Protein AF-A0A8H4IJQ7-F1 (afdb_monomer)

Radius of gyration: 18.5 Å; Cα contacts (8 Å, |Δi|>4): 65; chains: 1; bounding box: 71×41×28 Å

Structure (mmCIF, N/CA/C/O backbone):
data_AF-A0A8H4IJQ7-F1
#
_entry.id   AF-A0A8H4IJQ7-F1
#
loop_
_atom_site.group_PDB
_atom_site.id
_atom_site.type_symbol
_atom_site.label_atom_id
_atom_site.label_alt_id
_atom_site.label_comp_id
_atom_site.label_asym_id
_atom_site.label_entity_id
_atom_site.label_seq_id
_atom_site.pdbx_PDB_ins_code
_atom_site.Cartn_x
_atom_site.Cartn_y
_atom_site.Cartn_z
_atom_site.occupancy
_atom_site.B_iso_or_equiv
_atom_site.auth_seq_id
_atom_site.auth_comp_id
_atom_site.auth_asym_id
_atom_site.auth_atom_id
_atom_site.pdbx_PDB_model_num
ATOM 1 N N . MET A 1 1 ? 47.950 24.550 -6.251 1.00 40.09 1 MET A N 1
ATOM 2 C CA . MET A 1 1 ? 46.496 24.765 -6.419 1.00 40.09 1 MET A CA 1
ATOM 3 C C . MET A 1 1 ? 45.992 23.869 -7.537 1.00 40.09 1 MET A C 1
ATOM 5 O O . MET A 1 1 ? 46.474 24.019 -8.652 1.00 40.09 1 MET A O 1
ATOM 9 N N . LYS A 1 2 ? 45.068 22.945 -7.253 1.00 33.53 2 LYS A N 1
ATOM 10 C CA . LYS A 1 2 ? 44.138 22.393 -8.252 1.00 33.53 2 LYS A CA 1
ATOM 11 C C . LYS A 1 2 ? 43.040 21.613 -7.524 1.00 33.53 2 LYS A C 1
ATOM 13 O O . LYS A 1 2 ? 43.204 20.448 -7.190 1.00 33.53 2 LYS A O 1
ATOM 18 N N . THR A 1 3 ? 41.959 22.304 -7.191 1.00 42.53 3 THR A N 1
ATOM 19 C CA . THR A 1 3 ? 40.723 21.704 -6.685 1.00 42.53 3 THR A CA 1
ATOM 20 C C . THR A 1 3 ? 39.937 21.186 -7.885 1.00 42.53 3 THR A C 1
ATOM 22 O O . THR A 1 3 ? 39.423 21.981 -8.670 1.00 42.53 3 THR A O 1
ATOM 25 N N . SER A 1 4 ? 39.889 19.867 -8.070 1.00 45.16 4 SER A N 1
ATOM 26 C CA . SER A 1 4 ? 39.003 19.246 -9.059 1.00 45.16 4 SER A CA 1
ATOM 27 C C . SER A 1 4 ? 37.570 19.310 -8.543 1.00 45.16 4 SER A C 1
ATOM 29 O O . SER A 1 4 ? 37.250 18.703 -7.524 1.00 45.16 4 SER A O 1
ATOM 31 N N . ALA A 1 5 ? 36.719 20.069 -9.228 1.00 49.44 5 ALA A N 1
ATOM 32 C CA . ALA A 1 5 ? 35.291 20.122 -8.953 1.00 49.44 5 ALA A CA 1
ATOM 33 C C . ALA A 1 5 ? 34.619 18.842 -9.473 1.00 49.44 5 ALA A C 1
ATOM 35 O O . ALA A 1 5 ? 34.687 18.543 -10.664 1.00 49.44 5 ALA A O 1
ATOM 36 N N . VAL A 1 6 ? 33.982 18.086 -8.579 1.00 48.56 6 VAL A N 1
ATOM 37 C CA . VAL A 1 6 ? 33.111 16.962 -8.939 1.00 48.56 6 VAL A CA 1
ATOM 38 C C . VAL A 1 6 ? 31.712 17.531 -9.164 1.00 48.56 6 VAL A C 1
ATOM 40 O O . VAL A 1 6 ? 31.070 17.991 -8.224 1.00 48.56 6 VAL A O 1
ATOM 43 N N . ILE A 1 7 ? 31.260 17.550 -10.418 1.00 53.25 7 ILE A N 1
ATOM 44 C CA . ILE A 1 7 ? 29.883 17.900 -10.782 1.00 53.25 7 ILE A CA 1
ATOM 45 C C . ILE A 1 7 ? 29.061 16.611 -10.721 1.00 53.25 7 ILE A C 1
ATOM 47 O O . ILE A 1 7 ? 29.155 15.765 -11.609 1.00 53.25 7 ILE A O 1
ATOM 51 N N . THR A 1 8 ? 28.269 16.452 -9.663 1.00 50.16 8 THR A N 1
ATOM 52 C CA . THR A 1 8 ? 27.256 15.395 -9.569 1.00 50.16 8 THR A CA 1
ATOM 53 C C . THR A 1 8 ? 26.037 15.822 -10.380 1.00 50.16 8 THR A C 1
ATOM 55 O O . THR A 1 8 ? 25.286 16.705 -9.970 1.00 50.16 8 THR A O 1
ATOM 58 N N . VAL A 1 9 ? 25.845 15.209 -11.547 1.00 51.19 9 VAL A N 1
ATOM 59 C CA . VAL A 1 9 ? 24.607 15.325 -12.327 1.00 51.19 9 VAL A CA 1
ATOM 60 C C . VAL A 1 9 ? 23.528 14.511 -11.613 1.00 51.19 9 VAL A C 1
ATOM 62 O O . VAL A 1 9 ? 23.578 13.283 -11.605 1.00 51.19 9 VAL A O 1
ATOM 65 N N . ILE A 1 10 ? 22.555 15.188 -11.004 1.00 59.44 10 ILE A N 1
ATOM 66 C CA . ILE A 1 10 ? 21.309 14.556 -10.559 1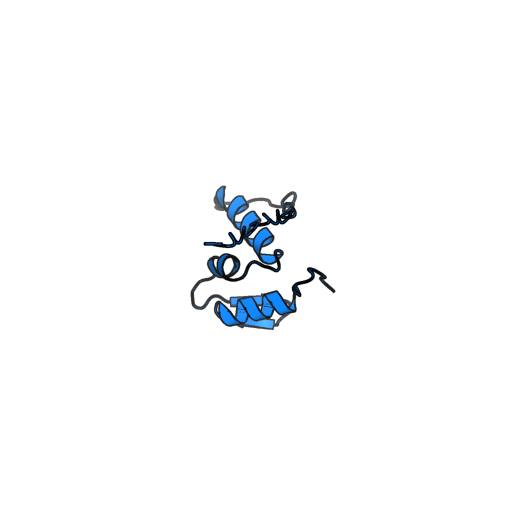.00 59.44 10 ILE A CA 1
ATOM 67 C C . ILE A 1 10 ? 20.46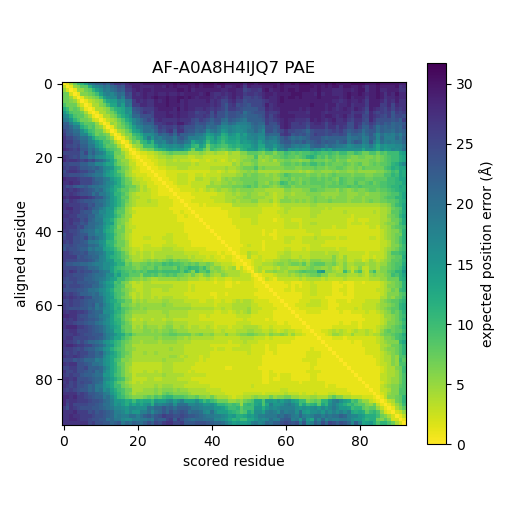6 14.339 -11.818 1.00 59.44 10 ILE A C 1
ATOM 69 O O . ILE A 1 10 ? 19.831 15.260 -12.326 1.00 59.44 10 ILE A O 1
ATOM 73 N N . GLY A 1 11 ? 20.526 13.126 -12.368 1.00 50.03 11 GLY A N 1
ATOM 74 C CA . GLY A 1 11 ? 19.618 12.689 -13.420 1.00 50.03 11 GLY A CA 1
ATOM 75 C C . GLY A 1 11 ? 18.218 12.540 -12.837 1.00 50.03 11 GLY A C 1
ATOM 76 O O . GLY A 1 11 ? 17.975 11.639 -12.038 1.00 50.03 11 GLY A O 1
ATOM 77 N N . LEU A 1 12 ? 17.308 13.438 -13.210 1.00 48.34 12 LEU A N 1
ATOM 78 C CA . LEU A 1 12 ? 15.892 13.321 -12.884 1.00 48.34 12 LEU A CA 1
ATOM 79 C C . LEU A 1 12 ? 15.312 12.171 -13.720 1.00 48.34 12 LEU A C 1
ATOM 81 O O . LEU A 1 12 ? 14.922 12.362 -14.872 1.00 48.34 12 LEU A O 1
ATOM 85 N N . CYS A 1 13 ? 15.312 10.959 -13.166 1.00 51.38 13 CYS A N 1
ATOM 86 C CA . CYS A 1 13 ? 14.578 9.836 -13.733 1.00 51.38 13 CYS A CA 1
ATOM 87 C C . CYS A 1 13 ? 13.084 10.150 -13.613 1.00 51.38 13 CYS A C 1
ATOM 89 O O . CYS A 1 13 ? 12.487 9.955 -12.558 1.00 51.38 13 CYS A O 1
ATOM 91 N N . ALA A 1 14 ? 12.491 10.682 -14.679 1.00 45.94 14 ALA A N 1
ATOM 92 C CA . ALA A 1 14 ? 11.047 10.796 -14.797 1.00 45.94 14 ALA A CA 1
ATOM 93 C C . ALA A 1 14 ? 10.475 9.380 -14.949 1.00 45.94 14 ALA A C 1
ATOM 95 O O . ALA A 1 14 ? 10.453 8.823 -16.046 1.00 45.94 14 ALA A O 1
ATOM 96 N N . SER A 1 15 ? 10.068 8.769 -13.838 1.00 54.62 15 SER A N 1
ATOM 97 C CA . SER A 1 15 ? 9.244 7.568 -13.864 1.00 54.62 15 SER A CA 1
ATOM 98 C C . SER A 1 15 ? 7.909 7.929 -14.514 1.00 54.62 15 SER A C 1
ATOM 100 O O . SER A 1 15 ? 7.166 8.791 -14.044 1.00 54.62 15 SER A O 1
ATOM 102 N N . THR A 1 16 ? 7.611 7.305 -15.651 1.00 51.75 16 THR A N 1
ATOM 103 C CA . THR A 1 16 ? 6.288 7.385 -16.267 1.00 51.75 16 THR A CA 1
ATOM 104 C C . THR A 1 16 ? 5.327 6.583 -15.399 1.00 51.75 16 THR A C 1
ATOM 106 O O . THR A 1 16 ? 5.204 5.373 -15.580 1.00 51.75 16 THR A O 1
ATOM 109 N N . VAL A 1 17 ? 4.670 7.234 -14.437 1.00 57.19 17 VAL A N 1
ATOM 110 C CA . VAL A 1 17 ? 3.548 6.621 -13.716 1.00 57.19 17 VAL A CA 1
ATOM 111 C C . VAL A 1 17 ? 2.476 6.291 -14.751 1.00 57.19 17 VAL A C 1
ATOM 113 O O . VAL A 1 17 ? 1.930 7.187 -15.400 1.00 57.19 17 VAL A O 1
ATOM 116 N N . ALA A 1 18 ? 2.209 5.001 -14.952 1.00 60.12 18 ALA A N 1
ATOM 117 C CA . ALA A 1 18 ? 1.080 4.569 -15.759 1.00 60.12 18 ALA A CA 1
ATOM 118 C C . ALA A 1 18 ? -0.203 5.118 -15.116 1.00 60.12 18 ALA A C 1
ATOM 120 O O . ALA A 1 18 ? -0.433 4.950 -13.919 1.00 60.12 18 ALA A O 1
ATOM 121 N N . ALA A 1 19 ? -1.021 5.828 -15.893 1.00 66.62 19 ALA A N 1
ATOM 122 C CA . ALA A 1 19 ? -2.273 6.365 -15.382 1.00 66.62 19 ALA A CA 1
ATOM 123 C C . ALA A 1 19 ? -3.235 5.209 -15.071 1.00 66.62 19 ALA A C 1
ATOM 125 O O . ALA A 1 19 ? -3.574 4.429 -15.961 1.00 66.62 19 ALA A O 1
ATOM 126 N N . VAL A 1 20 ? -3.688 5.118 -13.820 1.00 79.88 20 VAL A N 1
ATOM 127 C CA . VAL A 1 20 ? -4.713 4.153 -13.405 1.00 79.88 20 VAL A CA 1
ATOM 128 C C . VAL A 1 20 ? -6.039 4.493 -14.094 1.00 79.88 20 VAL A C 1
ATOM 130 O O . VAL A 1 20 ? -6.568 5.596 -13.929 1.00 79.88 20 VAL A O 1
ATOM 133 N N . ASP A 1 21 ? -6.576 3.542 -14.860 1.00 84.88 21 ASP A N 1
ATOM 134 C CA . ASP A 1 21 ? -7.885 3.649 -15.513 1.00 84.88 21 ASP A CA 1
ATOM 135 C C . ASP A 1 21 ? -9.005 3.203 -14.557 1.00 84.88 21 ASP A C 1
ATOM 137 O O . ASP A 1 21 ? -9.199 2.014 -14.305 1.00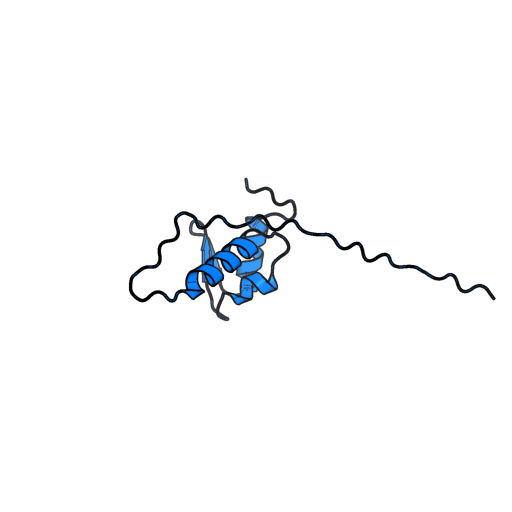 84.88 21 ASP A O 1
ATOM 141 N N . LEU A 1 22 ? -9.767 4.175 -14.049 1.00 87.81 22 LEU A N 1
ATOM 142 C CA . LEU A 1 22 ? -10.918 3.959 -13.170 1.00 87.81 22 LEU A CA 1
ATOM 143 C C . LEU A 1 22 ? -12.267 3.985 -13.914 1.00 87.81 22 LEU A C 1
ATOM 145 O O . LEU A 1 22 ? -13.292 4.231 -13.289 1.00 87.81 22 LEU A O 1
ATOM 149 N N . LYS A 1 23 ? -12.331 3.724 -15.230 1.00 90.19 23 LYS A N 1
ATOM 150 C CA . LYS A 1 23 ? -13.587 3.805 -16.020 1.00 90.19 23 LYS A CA 1
ATOM 151 C C . LYS A 1 23 ? -14.775 2.993 -15.485 1.00 90.19 23 LYS A C 1
ATOM 153 O O . LYS A 1 23 ? -15.914 3.262 -15.854 1.00 90.19 23 LYS A O 1
ATOM 158 N N . HIS A 1 24 ? -14.513 1.970 -14.674 1.00 89.00 24 HIS A N 1
ATOM 159 C CA . HIS A 1 24 ? -15.535 1.113 -14.068 1.00 89.00 24 HIS A CA 1
ATOM 160 C C . HIS A 1 24 ? -15.825 1.458 -12.605 1.00 89.00 24 HIS A C 1
ATOM 162 O O . HIS A 1 24 ? -16.672 0.815 -11.990 1.00 89.00 24 HIS A O 1
ATOM 168 N N . TYR A 1 25 ? -15.135 2.449 -12.038 1.00 90.50 25 TYR A N 1
ATOM 169 C CA . TYR A 1 25 ? -15.441 2.936 -10.707 1.00 90.50 25 TYR A CA 1
ATOM 170 C C . TYR A 1 25 ? -16.817 3.604 -10.708 1.00 90.50 25 TYR A C 1
ATOM 172 O O . TYR A 1 25 ? -17.100 4.506 -11.496 1.00 90.50 25 TYR A O 1
ATOM 180 N N . GLN A 1 26 ? -17.667 3.157 -9.793 1.00 92.06 26 GLN A N 1
ATOM 181 C CA . GLN A 1 26 ? -18.956 3.759 -9.518 1.00 92.06 26 GLN A CA 1
ATOM 182 C C . GLN A 1 26 ? -19.102 3.839 -8.004 1.00 92.06 26 GLN A C 1
ATOM 184 O O . GLN A 1 26 ? -19.121 2.814 -7.323 1.00 92.06 26 GLN A O 1
ATOM 189 N N . ALA A 1 27 ? -19.177 5.061 -7.482 1.00 92.31 27 ALA A N 1
ATOM 190 C CA . ALA A 1 27 ? -19.394 5.281 -6.062 1.00 92.31 27 ALA A CA 1
ATOM 191 C C . ALA A 1 27 ? -20.755 4.702 -5.642 1.00 92.31 27 ALA A C 1
ATOM 193 O O . ALA A 1 27 ? -21.774 4.925 -6.302 1.00 92.31 27 ALA A O 1
ATOM 194 N N . GLY A 1 28 ? -20.760 3.949 -4.544 1.00 92.25 28 GLY A N 1
ATOM 195 C CA . GLY A 1 28 ? -21.987 3.498 -3.895 1.00 92.25 28 GLY A CA 1
ATOM 196 C C . GLY A 1 28 ? -22.649 4.619 -3.092 1.00 92.25 28 GLY A C 1
ATOM 197 O O . GLY A 1 28 ? -22.060 5.671 -2.844 1.00 92.25 28 GLY A O 1
ATOM 198 N N . THR A 1 29 ? -23.879 4.385 -2.637 1.00 95.75 29 THR A N 1
ATOM 199 C CA . THR A 1 29 ? -24.555 5.303 -1.711 1.00 95.75 29 THR A CA 1
ATOM 200 C C . THR A 1 29 ? -23.725 5.488 -0.441 1.00 95.75 29 THR A C 1
ATOM 202 O O . THR A 1 29 ? -23.381 4.507 0.213 1.00 95.75 29 THR A O 1
ATOM 205 N N . GLY A 1 30 ? -23.452 6.743 -0.074 1.00 95.00 30 GLY A N 1
ATOM 206 C CA . GLY A 1 30 ? -22.698 7.086 1.135 1.00 95.00 30 GLY A CA 1
ATOM 207 C C . GLY A 1 30 ? -21.177 7.033 0.985 1.00 95.00 30 GLY A C 1
ATOM 208 O O . GLY A 1 30 ? -20.496 7.226 1.980 1.00 95.00 30 GLY A O 1
ATOM 209 N N . VAL A 1 31 ? -20.658 6.790 -0.223 1.00 94.31 31 VAL A N 1
ATOM 210 C CA . VAL A 1 31 ? -19.227 6.918 -0.525 1.00 94.31 31 VAL A CA 1
ATOM 211 C C . VAL A 1 31 ? -18.905 8.373 -0.854 1.00 94.31 31 VAL A C 1
ATOM 213 O O . VAL A 1 31 ? -19.589 9.004 -1.663 1.00 94.31 31 VAL A O 1
ATOM 216 N N . GLU A 1 32 ? -17.859 8.897 -0.231 1.00 95.06 32 GLU A N 1
ATOM 217 C CA . GLU A 1 32 ? -17.343 10.242 -0.445 1.00 95.06 32 GLU A CA 1
ATOM 218 C C . GLU A 1 32 ? -16.784 10.412 -1.867 1.00 95.06 32 GLU A C 1
ATOM 220 O O . GLU A 1 32 ? -16.258 9.474 -2.476 1.00 95.06 32 GLU A O 1
ATOM 225 N N . ALA A 1 33 ? -16.880 11.623 -2.420 1.00 88.81 33 ALA A N 1
ATOM 226 C CA . ALA A 1 33 ? -16.428 11.894 -3.786 1.00 88.81 33 ALA A CA 1
ATOM 227 C C . ALA A 1 33 ? -14.910 11.674 -3.936 1.00 88.81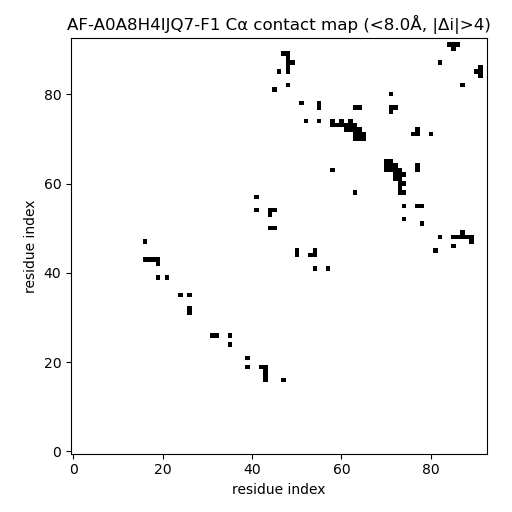 33 ALA A C 1
ATOM 229 O O . ALA A 1 33 ? -14.441 11.173 -4.958 1.00 88.81 33 ALA A O 1
ATOM 230 N N . GLU A 1 34 ? -14.169 11.986 -2.877 1.00 91.12 34 GLU A N 1
ATOM 231 C CA . GLU A 1 34 ? -12.718 11.896 -2.748 1.00 91.12 34 GLU A CA 1
ATOM 232 C C . GLU A 1 34 ? -12.212 10.445 -2.704 1.00 91.12 34 GLU A C 1
ATOM 234 O O . GLU A 1 34 ? -11.028 10.189 -2.924 1.00 91.12 34 GLU A O 1
ATOM 239 N N . PHE A 1 35 ? -13.092 9.462 -2.477 1.00 92.62 35 PHE A N 1
ATOM 240 C CA . PHE A 1 35 ? -12.698 8.052 -2.460 1.00 92.62 35 PHE A CA 1
ATOM 241 C C . PHE A 1 35 ? -12.124 7.587 -3.809 1.00 92.62 35 PHE A C 1
ATOM 243 O O . PHE A 1 35 ? -11.265 6.706 -3.855 1.00 92.62 35 PHE A O 1
ATOM 250 N N . ALA A 1 36 ? -12.545 8.211 -4.914 1.00 91.19 36 ALA A N 1
ATOM 251 C CA . ALA A 1 36 ? -11.979 7.944 -6.234 1.00 91.19 36 ALA A CA 1
ATOM 252 C C . ALA A 1 36 ? -10.482 8.294 -6.303 1.00 91.19 36 ALA A C 1
ATOM 254 O O . ALA A 1 36 ? -9.701 7.542 -6.891 1.00 91.19 36 ALA A O 1
ATOM 255 N N . ASP A 1 37 ? -10.080 9.406 -5.684 1.00 91.62 37 ASP A N 1
ATOM 256 C CA . ASP A 1 37 ? -8.688 9.858 -5.659 1.00 91.62 37 ASP A CA 1
ATOM 257 C C . ASP A 1 37 ? -7.839 8.947 -4.770 1.00 91.62 37 ASP A C 1
ATOM 259 O O . ASP A 1 37 ? -6.766 8.510 -5.188 1.00 91.62 37 ASP A O 1
ATOM 263 N N . PHE A 1 38 ? -8.376 8.556 -3.609 1.00 91.62 38 PHE A N 1
ATOM 264 C CA . PHE A 1 38 ? -7.763 7.549 -2.741 1.00 91.62 38 PHE A CA 1
ATOM 265 C C . PHE A 1 38 ? -7.494 6.234 -3.490 1.00 91.62 38 PHE A C 1
ATOM 267 O O . PHE A 1 38 ? -6.379 5.713 -3.459 1.00 91.62 38 PHE A O 1
ATOM 274 N N . LEU A 1 39 ? -8.492 5.705 -4.210 1.00 91.94 39 LEU A N 1
ATOM 275 C CA . LEU A 1 39 ? -8.337 4.469 -4.986 1.00 91.94 39 LEU A CA 1
ATOM 276 C C . LEU A 1 39 ? -7.303 4.611 -6.102 1.00 91.94 39 LEU A C 1
ATOM 278 O O . LEU A 1 39 ? -6.530 3.685 -6.354 1.00 91.94 39 LEU A O 1
ATOM 282 N N . LYS A 1 40 ? -7.292 5.758 -6.783 1.00 90.94 40 LYS A N 1
ATOM 283 C CA . LYS A 1 40 ? -6.345 6.035 -7.861 1.00 90.94 40 LYS A CA 1
ATOM 284 C C . LYS A 1 40 ? -4.907 5.994 -7.355 1.00 90.94 40 LYS A C 1
ATOM 286 O O . LYS A 1 40 ? -4.058 5.374 -7.994 1.00 90.94 40 LYS A O 1
ATOM 291 N N . GLU A 1 41 ? -4.641 6.640 -6.225 1.00 90.88 41 GLU A N 1
ATOM 292 C CA . GLU A 1 41 ? -3.309 6.693 -5.631 1.00 90.88 41 GLU A CA 1
ATOM 293 C C . GLU A 1 41 ? -2.879 5.329 -5.084 1.00 90.88 41 GLU A C 1
ATOM 295 O O . GLU A 1 41 ? -1.782 4.864 -5.402 1.00 90.88 41 GLU A O 1
ATOM 300 N N . LEU A 1 42 ? -3.777 4.636 -4.371 1.00 91.50 42 LEU A N 1
ATOM 301 C CA . LEU A 1 42 ? -3.539 3.279 -3.884 1.00 91.50 42 LEU A CA 1
ATOM 302 C C . LEU A 1 42 ? -3.138 2.342 -5.029 1.00 91.50 42 LEU A C 1
ATOM 304 O O . LEU A 1 42 ? -2.141 1.628 -4.921 1.00 91.50 42 LEU A O 1
ATOM 308 N N . TYR A 1 43 ? -3.881 2.348 -6.141 1.00 88.19 43 TYR A N 1
ATOM 309 C CA . TYR A 1 43 ? -3.552 1.501 -7.285 1.00 88.19 43 TYR A CA 1
ATOM 310 C C . TYR A 1 43 ? -2.238 1.902 -7.950 1.00 88.19 43 TYR A C 1
ATOM 312 O O . TYR A 1 43 ? -1.426 1.021 -8.227 1.00 88.19 43 TYR A O 1
ATOM 320 N N . ALA A 1 44 ? -1.981 3.197 -8.141 1.00 87.38 44 ALA A N 1
ATOM 321 C CA . ALA A 1 44 ? -0.737 3.663 -8.746 1.00 87.38 44 ALA A CA 1
ATOM 322 C C . ALA A 1 44 ? 0.486 3.207 -7.933 1.00 87.38 44 ALA A C 1
ATOM 324 O O . ALA A 1 44 ? 1.423 2.624 -8.480 1.00 87.38 44 ALA A O 1
ATOM 325 N N . LEU A 1 45 ? 0.452 3.395 -6.613 1.00 89.06 45 LEU A N 1
ATOM 326 C CA . LEU A 1 45 ? 1.547 3.011 -5.721 1.00 89.06 45 LEU A CA 1
ATOM 327 C C . LEU A 1 45 ? 1.643 1.496 -5.532 1.00 89.06 45 LEU A C 1
ATOM 329 O O . LEU A 1 45 ? 2.743 0.967 -5.367 1.00 89.06 45 LEU A O 1
ATOM 333 N N . SER A 1 46 ? 0.520 0.777 -5.632 1.00 87.00 46 SER A N 1
ATOM 334 C CA . SER A 1 46 ? 0.534 -0.685 -5.633 1.00 87.00 46 SER A CA 1
ATOM 335 C C . SER A 1 46 ? 1.303 -1.257 -6.820 1.00 87.00 46 SER A C 1
ATOM 337 O O . SER A 1 46 ? 1.882 -2.325 -6.666 1.00 87.00 46 SER A O 1
ATOM 339 N N . GLU A 1 47 ? 1.342 -0.560 -7.963 1.00 82.75 47 GLU A N 1
ATOM 340 C CA . GLU A 1 47 ? 1.990 -1.011 -9.202 1.00 82.75 47 GLU A CA 1
ATOM 341 C C . GLU A 1 47 ? 3.397 -0.446 -9.417 1.00 82.75 47 GLU A C 1
ATOM 343 O O . GLU A 1 47 ? 4.161 -1.024 -10.185 1.00 82.75 47 GLU A O 1
ATOM 348 N N . GLU A 1 48 ? 3.763 0.631 -8.723 1.00 84.25 48 GLU A N 1
ATOM 349 C CA . GLU A 1 48 ? 5.083 1.262 -8.794 1.00 84.25 48 GLU A CA 1
ATOM 350 C C . GLU A 1 48 ? 6.127 0.439 -8.016 1.00 84.25 48 GLU A C 1
ATOM 352 O O . GLU A 1 48 ? 6.095 0.453 -6.782 1.00 84.25 48 GLU A O 1
ATOM 357 N N . PRO A 1 49 ? 7.078 -0.271 -8.659 1.00 81.38 49 PRO A N 1
ATOM 358 C CA . PRO A 1 49 ? 8.012 -1.154 -7.955 1.00 81.38 49 PRO A CA 1
ATOM 359 C C . PRO A 1 49 ? 8.872 -0.432 -6.912 1.00 81.38 49 PRO A C 1
ATOM 361 O O . PRO A 1 49 ? 9.227 -1.038 -5.900 1.00 81.38 49 PRO A O 1
ATOM 364 N N . ALA A 1 50 ? 9.178 0.852 -7.130 1.00 80.94 50 ALA A N 1
ATOM 365 C CA . ALA A 1 50 ? 10.005 1.647 -6.226 1.00 80.94 50 ALA A CA 1
ATOM 366 C C . ALA A 1 50 ? 9.250 2.196 -5.002 1.00 80.94 50 ALA A C 1
ATOM 368 O O . ALA A 1 50 ? 9.889 2.628 -4.045 1.00 80.94 50 ALA A O 1
ATOM 369 N N . SER A 1 51 ? 7.912 2.183 -4.998 1.00 79.62 51 SER A N 1
ATOM 370 C CA . SER A 1 51 ? 7.126 2.649 -3.851 1.00 79.62 51 SER A CA 1
ATOM 371 C C . SER A 1 51 ? 7.132 1.595 -2.741 1.00 79.62 51 SER A C 1
ATOM 373 O O . SER A 1 51 ? 6.615 0.488 -2.915 1.00 79.62 51 SER A O 1
ATOM 375 N N . THR A 1 52 ? 7.727 1.924 -1.596 1.00 81.31 52 THR A N 1
ATOM 376 C CA . THR A 1 52 ? 7.647 1.114 -0.371 1.00 81.31 52 THR A CA 1
ATOM 377 C C . THR A 1 52 ? 6.843 1.859 0.679 1.00 81.31 52 THR A C 1
ATOM 379 O O . THR A 1 52 ? 5.699 1.502 0.942 1.00 81.31 52 THR A O 1
ATOM 382 N N . ASP A 1 53 ? 7.412 2.942 1.198 1.00 83.44 53 ASP A N 1
ATOM 383 C CA . ASP A 1 53 ? 6.917 3.612 2.398 1.00 83.44 53 ASP A CA 1
ATOM 384 C C . ASP A 1 53 ? 5.576 4.294 2.104 1.00 83.44 53 ASP A C 1
ATOM 386 O O . ASP A 1 53 ? 4.598 4.084 2.817 1.00 83.44 53 ASP A O 1
ATOM 390 N N . THR A 1 54 ? 5.480 4.963 0.951 1.00 87.94 54 THR A N 1
ATOM 391 C CA . THR A 1 54 ? 4.242 5.609 0.493 1.00 87.94 54 THR A CA 1
ATOM 392 C C . THR A 1 54 ? 3.111 4.624 0.207 1.00 87.94 54 THR A C 1
ATOM 394 O O . THR A 1 54 ? 1.945 4.973 0.350 1.00 87.94 54 THR A O 1
ATOM 397 N N . PHE A 1 55 ? 3.414 3.376 -0.165 1.00 91.44 55 PHE A N 1
ATOM 398 C CA . PHE A 1 55 ? 2.382 2.347 -0.304 1.00 91.44 55 PHE A CA 1
ATOM 399 C C . PHE A 1 55 ? 1.893 1.853 1.064 1.00 91.44 55 PHE A C 1
ATOM 401 O O . PHE A 1 55 ? 0.715 1.540 1.224 1.00 91.44 55 PHE A O 1
ATOM 408 N N . THR A 1 56 ? 2.772 1.791 2.066 1.00 94.88 56 THR A N 1
ATOM 409 C CA . THR A 1 56 ? 2.382 1.364 3.417 1.00 94.88 56 THR A CA 1
ATOM 410 C C . THR A 1 56 ? 1.588 2.412 4.193 1.00 94.88 56 THR A C 1
ATOM 412 O O . THR A 1 56 ? 0.878 2.036 5.119 1.00 94.88 56 THR A O 1
ATOM 415 N N . ASP A 1 57 ? 1.607 3.680 3.773 1.00 95.31 57 ASP A N 1
ATOM 416 C CA . ASP A 1 57 ? 0.808 4.759 4.378 1.00 95.31 57 ASP A CA 1
ATOM 417 C C . ASP A 1 57 ? -0.714 4.544 4.242 1.00 95.31 57 ASP A C 1
ATOM 419 O O . ASP A 1 57 ? -1.501 5.108 5.002 1.00 95.31 57 ASP A O 1
ATOM 423 N N . PHE A 1 58 ? -1.147 3.674 3.321 1.00 94.56 58 PHE A N 1
ATOM 424 C CA . PHE A 1 58 ? -2.550 3.262 3.172 1.00 94.56 58 PHE A CA 1
ATOM 425 C C . PHE A 1 58 ? -3.021 2.273 4.246 1.00 94.56 58 PHE A C 1
ATOM 427 O O . PHE A 1 58 ? -4.202 1.920 4.290 1.00 94.56 58 PHE A O 1
ATOM 434 N N . PHE A 1 59 ? -2.115 1.792 5.094 1.00 95.25 59 PHE A N 1
ATOM 435 C CA . PHE A 1 59 ? -2.383 0.766 6.089 1.00 95.25 59 PHE A CA 1
ATOM 436 C C . PHE A 1 59 ? -2.235 1.343 7.495 1.00 95.25 59 PHE A C 1
ATOM 438 O O . PHE A 1 59 ? -1.397 2.198 7.772 1.00 95.25 59 PHE A O 1
ATOM 445 N N . THR A 1 60 ? -3.040 0.837 8.425 1.00 96.38 60 THR A N 1
ATOM 446 C CA . THR A 1 60 ? -2.778 1.050 9.851 1.00 96.38 60 THR A CA 1
ATOM 447 C C . THR A 1 60 ? -1.512 0.293 10.271 1.00 96.38 60 THR A C 1
ATOM 449 O O . THR A 1 60 ? -1.013 -0.556 9.531 1.00 96.38 60 THR A O 1
ATOM 452 N N . ALA A 1 61 ? -1.002 0.557 11.479 1.00 94.31 61 ALA A N 1
ATOM 453 C CA . ALA A 1 61 ? 0.195 -0.121 11.993 1.00 94.31 61 ALA A CA 1
ATOM 454 C C . ALA A 1 61 ? 0.086 -1.661 11.933 1.00 94.31 61 ALA A C 1
ATOM 456 O O . ALA A 1 61 ? 1.040 -2.330 11.540 1.00 94.31 61 ALA A O 1
ATOM 457 N N . ASP A 1 62 ? -1.107 -2.189 12.227 1.00 96.25 62 ASP A N 1
ATOM 458 C CA . ASP A 1 62 ? -1.448 -3.617 12.166 1.00 96.25 62 ASP A CA 1
ATOM 459 C C . ASP A 1 62 ? -2.284 -3.969 10.918 1.00 96.25 62 ASP A C 1
ATOM 461 O O . ASP A 1 62 ? -3.041 -4.942 10.905 1.00 96.25 62 ASP A O 1
ATOM 465 N N . GLY A 1 63 ? -2.204 -3.143 9.872 1.00 96.69 63 GLY A N 1
ATOM 466 C CA . GLY A 1 63 ? -2.934 -3.344 8.627 1.00 96.69 63 GLY A CA 1
ATOM 467 C C . GLY A 1 63 ? -2.525 -4.641 7.933 1.00 96.69 63 GLY A C 1
ATOM 468 O O . GLY A 1 63 ? -1.397 -5.117 8.069 1.00 96.69 63 GLY A O 1
ATOM 469 N N . VAL A 1 64 ? -3.457 -5.218 7.174 1.00 97.44 64 VAL A N 1
ATOM 470 C CA . VAL A 1 64 ? -3.282 -6.534 6.555 1.00 97.44 64 VAL A CA 1
ATOM 471 C C . VAL A 1 64 ? -3.491 -6.442 5.050 1.00 97.44 64 VAL A C 1
ATOM 473 O O . VAL A 1 64 ? -4.533 -5.983 4.583 1.00 97.44 64 VAL A O 1
ATOM 476 N N . LEU A 1 65 ? -2.520 -6.946 4.288 1.00 95.31 65 LEU A N 1
ATOM 477 C CA . LEU A 1 65 ? -2.639 -7.182 2.854 1.00 95.31 65 LEU A CA 1
ATOM 478 C C . LEU A 1 65 ? -2.795 -8.684 2.598 1.00 95.31 65 LEU A C 1
ATOM 480 O O . LEU A 1 65 ? -1.942 -9.480 2.988 1.00 95.31 65 LEU A O 1
ATOM 484 N N . ILE A 1 66 ? -3.869 -9.071 1.907 1.00 95.81 66 ILE A N 1
ATOM 485 C CA . ILE A 1 66 ? -4.119 -10.464 1.518 1.00 95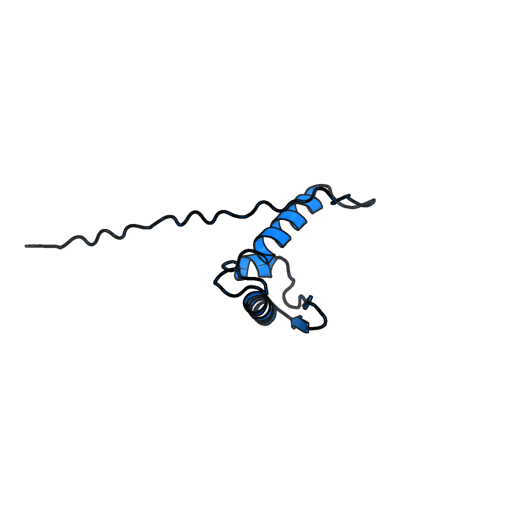.81 66 ILE A CA 1
ATOM 486 C C . ILE A 1 66 ? -4.162 -10.559 -0.005 1.00 95.81 66 ILE A C 1
ATOM 488 O O . ILE A 1 66 ? -5.067 -10.026 -0.642 1.00 95.81 66 ILE A O 1
ATOM 492 N N . VAL A 1 67 ? -3.215 -11.287 -0.599 1.00 91.62 67 VAL A N 1
ATOM 493 C CA . VAL A 1 67 ? -3.160 -11.520 -2.051 1.00 91.62 67 VAL A CA 1
ATOM 494 C C . VAL A 1 67 ? -3.152 -13.017 -2.325 1.00 91.62 67 VAL A C 1
ATOM 496 O O . VAL A 1 67 ? -2.239 -13.728 -1.909 1.00 91.62 67 VAL A O 1
ATOM 499 N N . ARG A 1 68 ? -4.183 -13.517 -3.022 1.00 90.44 68 ARG A N 1
ATOM 500 C CA . ARG A 1 68 ? -4.356 -14.949 -3.354 1.00 90.44 68 ARG A CA 1
ATOM 501 C C . ARG A 1 68 ? -4.134 -15.895 -2.154 1.00 90.44 68 ARG A C 1
ATOM 503 O O . ARG A 1 68 ? -3.513 -16.944 -2.297 1.00 90.44 68 ARG A O 1
ATOM 510 N N . GLY A 1 69 ? -4.618 -15.511 -0.970 1.00 91.38 69 GLY A N 1
ATOM 511 C CA . GLY A 1 69 ? -4.488 -16.293 0.269 1.00 91.38 69 GLY A CA 1
ATOM 512 C C . GLY A 1 69 ? -3.141 -16.163 0.989 1.00 91.38 69 GLY A C 1
ATOM 513 O O . GLY A 1 69 ? -2.953 -16.785 2.028 1.00 91.38 69 GLY A O 1
ATOM 514 N N . THR A 1 70 ? -2.212 -15.356 0.471 1.00 94.25 70 THR A N 1
ATOM 515 C CA . THR A 1 70 ? -0.999 -14.967 1.197 1.00 94.25 70 THR A CA 1
ATOM 516 C C . THR A 1 70 ? -1.287 -13.719 2.012 1.00 94.25 70 THR A C 1
ATOM 518 O O . THR A 1 70 ? -1.659 -12.697 1.439 1.00 94.25 70 THR A O 1
ATOM 521 N N . THR A 1 71 ? -1.096 -13.810 3.323 1.00 97.38 71 THR A N 1
ATOM 522 C CA . THR A 1 71 ? -1.299 -12.710 4.269 1.00 97.38 71 THR A CA 1
ATOM 523 C C . THR A 1 71 ? 0.035 -12.054 4.601 1.00 97.38 71 THR A C 1
ATOM 525 O O . THR A 1 71 ? 1.027 -12.753 4.804 1.00 97.38 71 THR A O 1
ATOM 528 N N . ALA A 1 72 ? 0.040 -10.727 4.659 1.00 97.31 72 ALA A N 1
ATOM 529 C CA . ALA A 1 72 ? 1.126 -9.904 5.167 1.00 97.31 72 ALA A CA 1
ATOM 530 C C . ALA A 1 72 ? 0.552 -8.881 6.151 1.00 97.31 72 ALA A C 1
ATOM 532 O O . ALA A 1 72 ? -0.404 -8.182 5.808 1.00 97.31 72 ALA A O 1
ATOM 533 N N . THR A 1 73 ? 1.128 -8.802 7.346 1.00 98.06 73 THR A N 1
ATOM 534 C CA . THR A 1 73 ? 0.670 -7.920 8.422 1.00 98.06 73 THR A CA 1
ATOM 535 C C . THR A 1 73 ? 1.744 -6.895 8.758 1.00 98.06 73 THR A C 1
ATOM 537 O O . THR A 1 73 ? 2.904 -7.231 8.993 1.00 98.06 73 THR A O 1
ATOM 540 N N . GLY A 1 74 ? 1.344 -5.627 8.807 1.00 97.25 74 GLY A N 1
ATOM 541 C CA . GLY A 1 74 ? 2.244 -4.513 9.069 1.00 97.25 74 GLY A CA 1
ATOM 542 C C . GLY A 1 74 ? 3.165 -4.183 7.889 1.00 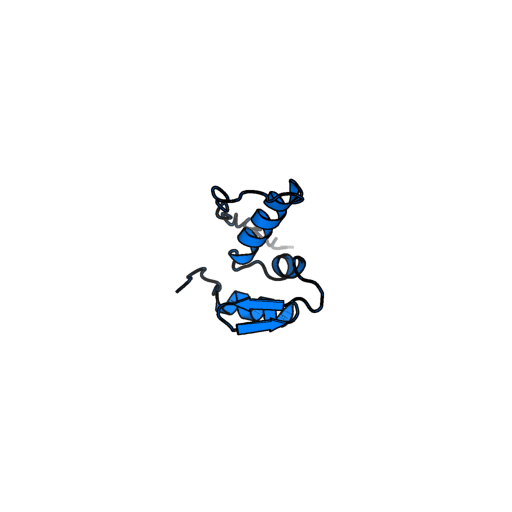97.25 74 GLY A C 1
ATOM 543 O O . GLY A 1 74 ? 3.370 -4.966 6.957 1.00 97.25 74 GLY A O 1
ATOM 544 N N . ALA A 1 75 ? 3.738 -2.980 7.930 1.00 96.19 75 ALA A N 1
ATOM 545 C CA . ALA A 1 75 ? 4.451 -2.381 6.800 1.00 96.19 75 ALA A CA 1
ATOM 546 C C . ALA A 1 75 ? 5.568 -3.273 6.221 1.00 96.19 75 ALA A C 1
ATOM 548 O O . ALA A 1 75 ? 5.676 -3.429 5.005 1.00 96.19 75 ALA A O 1
ATOM 549 N N . ALA A 1 76 ? 6.374 -3.905 7.081 1.00 95.50 76 ALA A N 1
ATOM 550 C CA . ALA A 1 76 ? 7.519 -4.705 6.648 1.00 95.50 76 ALA A CA 1
ATOM 551 C C . ALA A 1 76 ? 7.110 -5.931 5.812 1.00 95.50 76 ALA A C 1
ATOM 553 O O . ALA A 1 76 ? 7.695 -6.183 4.755 1.00 95.50 76 ALA A O 1
ATOM 554 N N . GLU A 1 77 ? 6.099 -6.683 6.252 1.00 96.75 77 GLU A N 1
ATOM 555 C CA . GLU A 1 77 ? 5.615 -7.850 5.510 1.00 96.75 77 GLU A CA 1
ATOM 556 C C . GLU A 1 77 ? 4.888 -7.429 4.229 1.00 96.75 77 GLU A C 1
ATOM 558 O O . GLU A 1 77 ? 5.017 -8.090 3.195 1.00 96.75 77 GLU A O 1
ATOM 563 N N . ILE A 1 78 ? 4.162 -6.306 4.274 1.00 96.25 78 ILE A N 1
ATOM 564 C CA . ILE A 1 78 ? 3.448 -5.745 3.121 1.00 96.25 78 ILE A CA 1
ATOM 565 C C . ILE A 1 78 ? 4.434 -5.373 2.008 1.00 96.25 78 ILE A C 1
ATOM 567 O O . ILE A 1 78 ? 4.231 -5.767 0.856 1.00 96.25 78 ILE A O 1
ATOM 571 N N . VAL A 1 79 ? 5.534 -4.688 2.337 1.00 93.44 79 VAL A N 1
ATOM 572 C CA . VAL A 1 79 ? 6.588 -4.342 1.367 1.00 93.44 79 VAL A CA 1
ATOM 573 C C . VAL A 1 79 ? 7.220 -5.599 0.770 1.00 93.44 79 VAL A C 1
ATOM 575 O O . VAL A 1 79 ? 7.366 -5.686 -0.450 1.00 93.44 79 VAL A O 1
ATOM 578 N N . GLN A 1 80 ? 7.540 -6.604 1.591 1.00 92.06 80 GLN A N 1
ATOM 579 C CA . GLN A 1 80 ? 8.116 -7.861 1.100 1.00 92.06 80 GLN A CA 1
ATOM 580 C C . GLN A 1 80 ? 7.162 -8.610 0.161 1.00 92.06 80 GLN A C 1
ATOM 582 O O . GLN A 1 80 ? 7.579 -9.120 -0.883 1.00 92.06 80 GLN A O 1
ATOM 587 N N . LEU A 1 81 ? 5.870 -8.677 0.504 1.00 92.81 81 LEU A N 1
ATOM 588 C CA . LEU A 1 81 ? 4.861 -9.281 -0.363 1.00 92.81 81 LEU A CA 1
ATOM 589 C C . LEU A 1 81 ? 4.752 -8.513 -1.684 1.00 92.81 81 LEU A C 1
ATOM 591 O O . LEU A 1 81 ? 4.782 -9.140 -2.742 1.00 92.81 81 LEU A O 1
ATOM 595 N N . LYS A 1 82 ? 4.701 -7.179 -1.640 1.00 89.56 82 LYS A 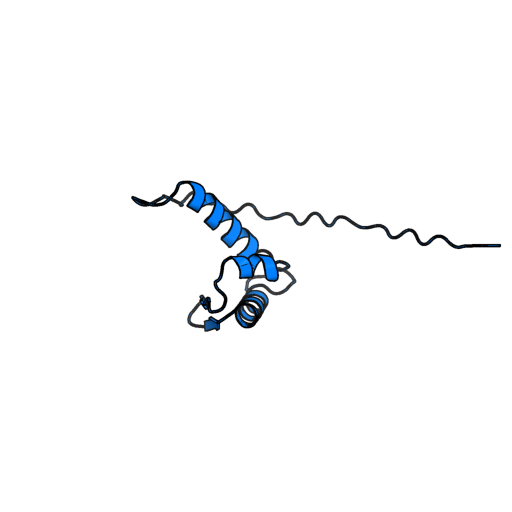N 1
ATOM 596 C CA . LYS A 1 82 ? 4.660 -6.335 -2.838 1.00 89.56 82 LYS A CA 1
ATOM 597 C C . LYS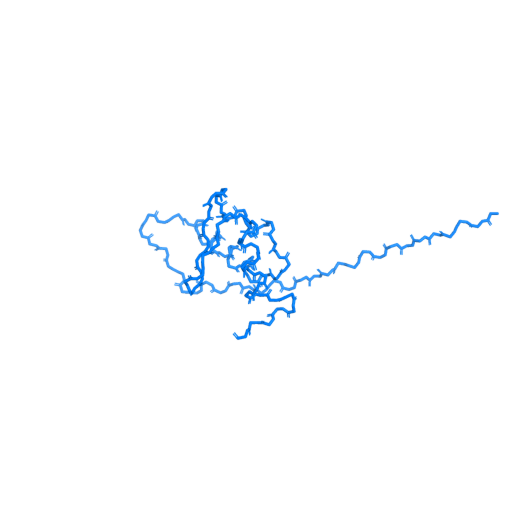 A 1 82 ? 5.869 -6.564 -3.745 1.00 89.56 82 LYS A C 1
ATOM 599 O O . LYS A 1 82 ? 5.681 -6.840 -4.922 1.00 89.56 82 LYS A O 1
ATOM 604 N N . GLN A 1 83 ? 7.089 -6.529 -3.213 1.00 88.06 83 GLN A N 1
ATO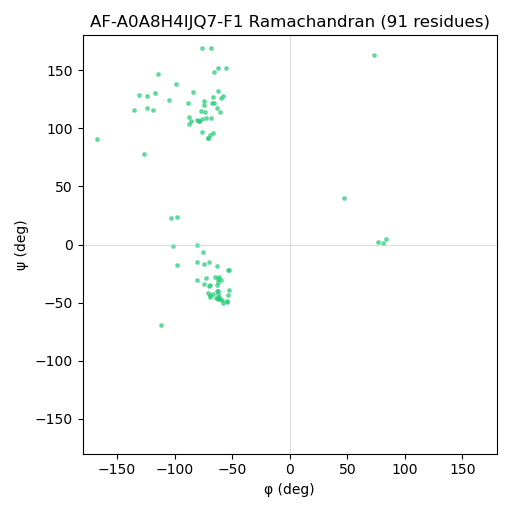M 605 C CA . GLN A 1 83 ? 8.322 -6.731 -3.993 1.00 88.06 83 GLN A CA 1
ATOM 606 C C . GLN A 1 83 ? 8.407 -8.124 -4.630 1.00 88.06 83 GLN A C 1
ATOM 608 O O . GLN A 1 83 ? 8.953 -8.285 -5.719 1.00 88.06 83 GLN A O 1
ATOM 613 N N . ARG A 1 84 ? 7.839 -9.142 -3.976 1.00 87.94 84 ARG A N 1
ATOM 614 C CA . ARG A 1 84 ? 7.730 -10.493 -4.542 1.00 87.94 84 ARG A CA 1
ATOM 615 C C . ARG A 1 84 ? 6.738 -10.566 -5.708 1.00 87.94 84 ARG A C 1
ATOM 617 O O . ARG A 1 84 ? 6.953 -11.353 -6.624 1.00 87.94 84 ARG A O 1
ATOM 624 N N . LEU A 1 85 ? 5.656 -9.789 -5.663 1.00 86.25 85 LEU A N 1
ATOM 625 C CA . LEU A 1 85 ? 4.647 -9.718 -6.730 1.00 86.25 85 LEU A CA 1
ATOM 626 C C . LEU A 1 85 ? 5.078 -8.804 -7.886 1.00 86.25 85 LEU A C 1
ATOM 628 O O . LEU A 1 85 ? 4.695 -9.030 -9.031 1.00 86.25 85 LEU A O 1
ATOM 632 N N . LEU A 1 86 ? 5.864 -7.777 -7.570 1.00 82.94 86 LEU A N 1
ATOM 633 C CA . LEU A 1 86 ? 6.380 -6.759 -8.474 1.00 82.94 86 LEU A CA 1
ATOM 634 C C . LEU A 1 86 ? 7.899 -6.686 -8.327 1.00 82.94 86 LEU A C 1
ATOM 636 O O . LEU A 1 86 ? 8.405 -5.786 -7.647 1.00 82.94 86 LEU A O 1
ATOM 640 N N . PRO A 1 87 ? 8.645 -7.631 -8.928 1.00 66.19 87 PRO A N 1
ATOM 641 C CA . PRO A 1 87 ? 10.097 -7.554 -8.923 1.00 66.19 87 PRO A CA 1
ATOM 642 C C . PRO A 1 87 ? 10.542 -6.210 -9.507 1.00 66.19 87 PRO A C 1
ATOM 644 O O . PRO A 1 87 ? 9.862 -5.635 -10.352 1.00 66.19 87 PRO A O 1
ATOM 647 N N . THR A 1 88 ? 11.708 -5.716 -9.092 1.00 62.84 88 THR A N 1
ATOM 648 C CA . THR A 1 88 ? 12.225 -4.367 -9.403 1.00 62.84 88 THR A CA 1
ATOM 649 C C . THR A 1 88 ? 12.252 -4.024 -10.901 1.00 62.84 88 THR A C 1
ATOM 651 O O . THR A 1 88 ? 12.229 -2.855 -11.266 1.00 62.84 88 THR A O 1
ATOM 654 N N . ALA A 1 89 ? 12.265 -5.032 -11.779 1.00 62.88 89 ALA A N 1
ATOM 655 C CA . ALA A 1 89 ? 12.168 -4.867 -13.230 1.00 62.88 89 ALA A CA 1
ATOM 656 C C . ALA A 1 89 ? 10.729 -4.650 -13.764 1.00 62.88 89 ALA A C 1
ATOM 658 O O . ALA A 1 89 ? 10.555 -4.518 -14.970 1.00 62.88 89 ALA A O 1
ATOM 659 N N . GLY A 1 90 ? 9.701 -4.643 -12.908 1.00 54.44 90 GLY A N 1
ATOM 660 C CA . GLY A 1 90 ? 8.300 -4.370 -13.262 1.00 54.44 90 GLY A CA 1
ATOM 661 C C . GLY A 1 90 ? 7.548 -5.516 -13.952 1.00 54.44 90 GLY A C 1
ATOM 662 O O . GLY A 1 90 ? 6.380 -5.359 -14.301 1.00 54.44 90 GLY A O 1
ATOM 663 N N . ASN A 1 91 ? 8.174 -6.678 -14.145 1.00 53.28 91 ASN A N 1
ATOM 664 C CA . ASN A 1 91 ? 7.540 -7.802 -14.834 1.00 53.28 91 ASN A CA 1
ATOM 665 C C . ASN A 1 91 ? 6.582 -8.548 -13.889 1.00 53.28 91 ASN A C 1
ATOM 667 O O . ASN A 1 91 ? 7.029 -9.294 -13.017 1.00 53.28 91 ASN A O 1
ATOM 671 N N . LYS A 1 92 ? 5.269 -8.375 -14.082 1.00 47.25 92 LYS A N 1
ATOM 672 C CA . LYS A 1 92 ? 4.245 -9.286 -13.540 1.00 47.25 92 LYS A CA 1
ATOM 673 C C . LYS A 1 92 ? 4.270 -10.581 -14.375 1.00 47.25 92 LYS A C 1
ATOM 675 O O . LYS A 1 92 ? 4.168 -10.502 -15.598 1.00 47.25 92 LYS A O 1
ATOM 680 N N . HIS A 1 93 ? 4.462 -11.736 -13.732 1.00 48.62 93 HIS A N 1
ATOM 681 C CA . HIS A 1 93 ? 4.401 -13.063 -14.370 1.00 48.62 93 HIS A CA 1
ATOM 682 C C . HIS A 1 93 ? 2.965 -13.568 -14.519 1.00 48.62 93 HIS A C 1
ATOM 684 O O . HIS A 1 93 ? 2.164 -13.332 -13.585 1.00 48.62 93 HIS A O 1
#

Foldseek 3Di:
DDDDDDDDDPPPPPDPQDFDDPVVDDDDPPDDPCVVVVVRQLVSLLQQLPRQPSNQVNADQQGWDADPNDIAGGRVRVNVVSCVCQPPVSDHD

Sequence (93 aa):
MKTSAVITVIGLCASTVAAVDLKHYQAGTGVEAEFADFLKELYALSEEPASTDTFTDFFTADGVLIVRGTTATGAAEIVQLKQRLLPTAGNKH

Solvent-accessible surface area (backbone atoms only — not comparable to full-atom values): 6128 Å² total; per-residue (Å²): 141,84,85,83,83,82,81,82,79,82,76,83,78,77,75,81,75,70,81,72,85,59,89,83,70,72,83,56,93,92,54,62,83,64,52,59,57,54,52,44,51,53,53,40,34,72,68,36,56,85,48,46,69,76,46,38,69,83,44,58,81,80,26,74,47,73,56,99,86,45,76,21,62,20,56,71,40,37,44,54,53,48,44,72,61,30,36,85,86,63,63,71,130

pLDDT: mean 80.2, std 18.42, range [33.53, 98.06]

Mean predicted aligned error: 10.39 Å

Nearest PDB structures (foldseek):
  4i4k-assembly1_B  TM=7.331E-01  e=3.775E-02  Streptomyces globisporus C-1027
  2rgq-assembly1_A  TM=7.146E-01  e=4.928E-02  Nostoc punctiforme PCC 73102
  6mrk-assembly2_V  TM=8.416E-01  e=4.443E-01  Drosophila melanogaster
  6ihj-assembly1_B  TM=7.039E-01  e=5.427E-01  Drosophila melanogaster
  3er7-assembly1_A  TM=6.765E-01  e=6.200E-01  Exiguobacterium sibiricum 255-15

Organism: NCBI:txid55169

Secondary structure (DSSP, 8-state):
-----------------PPP--TT--PPTT--TTHHHHHHHHHHHHH-TT-SHHHHTTS-TT-EEEETTEEEEHHHHHHHHHHHHS-TT----